Protein AF-A0AAD6A513-F1 (afdb_monomer_lite)

Organism: NCBI:txid1090488

Foldseek 3Di:
DVVVVVVVVVVVVLVPDDDPRNVVVVVVVVVVVLVVVPPPLVSLVVLCVVLVVVLVVQCPDPDPVSNVVSVVVVVSNPPSDNVPPPPPPVVVVVVVVVVVVD

Sequence (102 aa):
MVTAHIAEIYFRAWKKAGGDFLEKMESSCIVSYFHSRKGCEKVDKMLSNLYKPILWKALSAPNFEVRANATLLFTEAFPVLDMENGNKSTDEATQKQLDTVM

pLDDT: mean 77.26, std 12.5, range [48.28, 96.19]

InterPro domains:
  IPR024741 Condensin-2 complex subunit G2 [PF12422] (30-81)

Structure (mmCIF, N/CA/C/O backbone):
data_AF-A0AAD6A513-F1
#
_entry.id   AF-A0AAD6A513-F1
#
loop_
_atom_site.group_PDB
_atom_site.id
_atom_site.type_symbol
_atom_site.label_atom_id
_atom_site.label_alt_id
_atom_site.label_comp_id
_atom_site.label_asym_id
_atom_site.label_entity_id
_atom_site.label_seq_id
_atom_site.pdbx_PDB_ins_code
_atom_site.Cartn_x
_atom_site.Cartn_y
_atom_site.Cartn_z
_atom_site.occupancy
_atom_site.B_iso_or_equiv
_atom_site.auth_seq_id
_atom_site.auth_comp_id
_atom_site.auth_asym_id
_atom_site.auth_atom_id
_atom_site.pdbx_PDB_model_num
ATOM 1 N N . MET A 1 1 ? 8.193 0.655 -29.315 1.00 62.12 1 MET A N 1
ATOM 2 C CA . MET A 1 1 ? 7.237 1.676 -29.810 1.00 62.12 1 MET A CA 1
ATOM 3 C C . MET A 1 1 ? 6.076 1.937 -28.845 1.00 62.12 1 MET A C 1
ATOM 5 O O . MET A 1 1 ? 5.761 3.099 -28.650 1.00 62.12 1 MET A O 1
ATOM 9 N N . VAL A 1 2 ? 5.483 0.934 -28.180 1.00 65.88 2 VAL A N 1
ATOM 10 C CA . VAL A 1 2 ? 4.340 1.146 -27.255 1.00 65.88 2 VAL A CA 1
ATOM 11 C C . VAL A 1 2 ? 4.728 1.841 -25.935 1.00 65.88 2 VAL A C 1
ATOM 13 O O . VAL A 1 2 ? 4.052 2.769 -25.506 1.00 65.88 2 VAL A O 1
ATOM 16 N N . THR A 1 3 ? 5.852 1.467 -25.319 1.00 73.62 3 THR A N 1
ATOM 17 C CA . THR A 1 3 ? 6.319 2.039 -24.039 1.00 73.62 3 THR A CA 1
ATOM 18 C C . THR A 1 3 ? 6.674 3.525 -24.116 1.00 73.62 3 THR A C 1
ATOM 20 O O . THR A 1 3 ? 6.356 4.273 -23.199 1.00 73.62 3 THR A O 1
ATOM 23 N N . ALA A 1 4 ? 7.273 3.976 -25.222 1.00 75.75 4 ALA A N 1
ATOM 24 C CA . ALA A 1 4 ? 7.605 5.388 -25.431 1.00 75.75 4 ALA A CA 1
ATOM 25 C C . ALA A 1 4 ? 6.349 6.266 -25.569 1.00 75.75 4 ALA A C 1
ATOM 27 O O . ALA A 1 4 ? 6.291 7.355 -25.007 1.00 75.75 4 ALA A O 1
ATOM 28 N N . HIS A 1 5 ? 5.317 5.765 -26.256 1.00 79.19 5 HIS A N 1
ATOM 29 C CA . HIS A 1 5 ? 4.057 6.488 -26.430 1.00 79.19 5 HIS A CA 1
ATOM 30 C C . HIS A 1 5 ? 3.289 6.625 -25.107 1.00 79.19 5 HIS A C 1
ATOM 32 O O . HIS A 1 5 ? 2.777 7.696 -24.791 1.00 79.19 5 HIS A O 1
ATOM 38 N N . ILE A 1 6 ? 3.274 5.567 -24.288 1.00 79.56 6 ILE A N 1
ATOM 39 C CA . ILE A 1 6 ? 2.683 5.607 -22.942 1.00 79.56 6 ILE A CA 1
ATOM 40 C C . ILE A 1 6 ? 3.444 6.595 -22.044 1.00 79.56 6 ILE A C 1
ATOM 42 O O . ILE A 1 6 ? 2.814 7.397 -21.354 1.00 79.56 6 ILE A O 1
ATOM 46 N N . ALA A 1 7 ? 4.781 6.587 -22.088 1.00 78.94 7 ALA A N 1
ATOM 47 C CA . ALA A 1 7 ? 5.605 7.519 -21.320 1.00 78.94 7 ALA A CA 1
ATOM 48 C C . ALA A 1 7 ? 5.349 8.983 -21.715 1.00 78.94 7 ALA A C 1
ATOM 50 O O . ALA A 1 7 ? 5.261 9.851 -20.847 1.00 78.94 7 ALA A O 1
ATOM 51 N N . GLU A 1 8 ? 5.169 9.265 -23.007 1.00 88.38 8 GLU A N 1
ATOM 52 C CA . GLU A 1 8 ? 4.870 10.617 -23.476 1.00 88.38 8 GLU A CA 1
ATOM 53 C C . GLU A 1 8 ? 3.469 11.096 -23.063 1.00 88.38 8 GLU A C 1
ATOM 55 O O . GLU A 1 8 ? 3.315 12.239 -22.621 1.00 88.38 8 GLU A O 1
ATOM 60 N N . ILE A 1 9 ? 2.453 10.230 -23.145 1.00 87.94 9 ILE A N 1
ATOM 61 C CA . ILE A 1 9 ? 1.098 10.539 -22.659 1.00 87.94 9 ILE A CA 1
ATOM 62 C C . ILE A 1 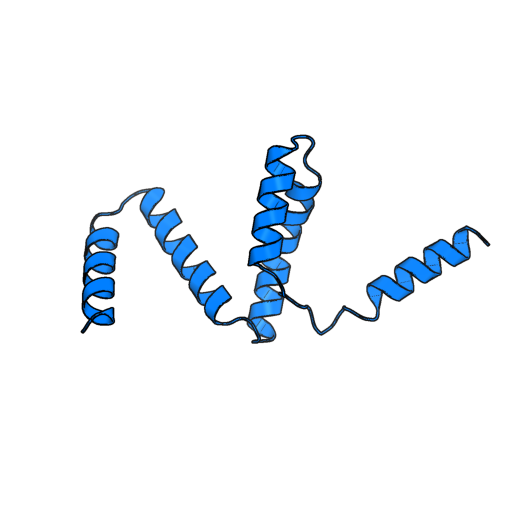9 ? 1.134 10.845 -21.157 1.00 87.94 9 ILE A C 1
ATOM 64 O O . ILE A 1 9 ? 0.584 11.860 -20.723 1.00 87.94 9 ILE A O 1
ATOM 68 N N . TYR A 1 10 ? 1.830 10.011 -20.380 1.00 82.81 10 TYR A N 1
ATOM 69 C CA . TYR A 1 10 ? 2.005 10.219 -18.946 1.00 82.81 10 TYR A CA 1
ATOM 70 C C . TYR A 1 10 ? 2.704 11.552 -18.649 1.00 82.81 10 TYR A C 1
ATOM 72 O O . TYR A 1 10 ? 2.204 12.344 -17.853 1.00 82.81 10 TYR A O 1
ATOM 80 N N . PHE A 1 11 ? 3.812 11.855 -19.333 1.00 86.56 11 PHE A N 1
ATOM 81 C CA . PHE A 1 11 ? 4.564 13.097 -19.137 1.00 86.56 11 PHE A CA 1
ATOM 82 C C . PHE A 1 11 ? 3.720 14.348 -19.424 1.00 86.56 11 PHE A C 1
ATOM 84 O O . PHE A 1 11 ? 3.767 15.328 -18.677 1.00 86.56 11 PHE A O 1
ATOM 91 N N . ARG A 1 12 ? 2.901 14.312 -20.481 1.00 91.12 12 ARG A N 1
ATOM 92 C CA . ARG A 1 12 ? 1.985 15.410 -20.827 1.00 91.12 12 ARG A CA 1
ATOM 93 C C . ARG A 1 12 ? 0.885 15.593 -19.782 1.00 91.12 12 ARG A C 1
ATOM 95 O O . ARG A 1 12 ? 0.562 16.734 -19.454 1.00 91.12 12 ARG A O 1
ATOM 102 N N . ALA A 1 13 ? 0.329 14.499 -19.264 1.00 86.75 13 ALA A N 1
ATOM 103 C CA . ALA A 1 13 ? -0.670 14.537 -18.200 1.00 86.75 13 ALA A CA 1
ATOM 104 C C . ALA A 1 13 ? -0.073 15.065 -16.885 1.00 86.75 13 ALA A C 1
ATOM 106 O O . ALA A 1 13 ? -0.643 15.976 -16.286 1.00 86.75 13 ALA A O 1
ATOM 107 N N . TRP A 1 14 ? 1.111 14.578 -16.499 1.00 89.81 14 TRP A N 1
ATOM 108 C CA . TRP A 1 14 ? 1.843 15.023 -15.310 1.00 89.81 14 TRP A CA 1
ATOM 109 C C . TRP A 1 14 ? 2.137 16.521 -15.342 1.00 89.81 14 TRP A C 1
ATOM 111 O O . TRP A 1 14 ? 1.800 17.231 -14.402 1.00 89.81 14 TRP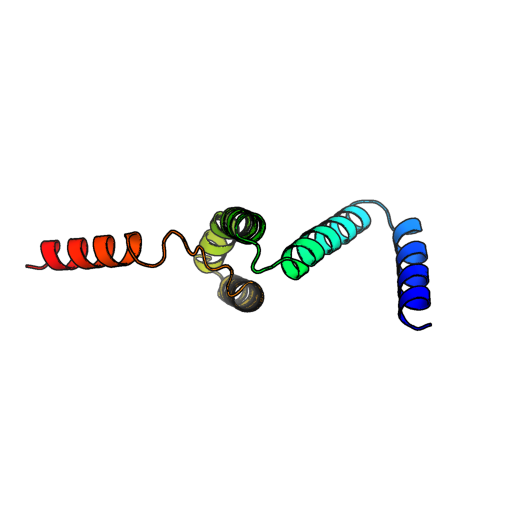 A O 1
ATOM 121 N N . LYS A 1 15 ? 2.639 17.036 -16.469 1.00 90.94 15 LYS A N 1
ATOM 122 C CA . LYS A 1 15 ? 2.948 18.466 -16.625 1.00 90.94 15 LYS A CA 1
ATOM 123 C C . LYS A 1 15 ? 1.722 19.382 -16.483 1.00 90.94 15 LYS A C 1
ATOM 125 O O . LYS A 1 15 ? 1.878 20.569 -16.210 1.00 90.94 15 LYS A O 1
ATOM 130 N N . LYS A 1 16 ? 0.516 18.863 -16.732 1.00 92.69 16 LYS A N 1
ATOM 131 C CA . LYS A 1 16 ? -0.742 19.623 -16.678 1.00 92.69 16 LYS A CA 1
ATOM 132 C C . LYS A 1 16 ? -1.493 19.442 -15.353 1.00 92.69 16 LYS A C 1
ATOM 134 O O . LYS A 1 16 ? -2.400 20.222 -15.068 1.00 92.69 16 LYS A O 1
ATOM 139 N N . ALA A 1 17 ? -1.146 18.425 -14.570 1.00 90.12 17 ALA A N 1
ATOM 140 C CA . ALA A 1 17 ? -1.698 18.216 -13.242 1.00 90.12 17 ALA A CA 1
ATOM 141 C C . ALA A 1 17 ? -1.183 19.289 -12.266 1.00 90.12 17 ALA A C 1
ATOM 143 O O . ALA A 1 17 ? -0.080 19.807 -12.409 1.00 90.12 17 ALA A O 1
ATOM 144 N N . GLY A 1 18 ? -1.994 19.626 -11.265 1.00 91.31 18 GLY A N 1
ATOM 145 C CA . GLY A 1 18 ? -1.632 20.572 -10.212 1.00 91.31 18 GLY A CA 1
ATOM 146 C C . GLY A 1 18 ? -2.446 20.330 -8.943 1.00 91.31 18 GLY A C 1
ATOM 147 O O . GLY A 1 18 ? -3.433 19.590 -8.969 1.00 91.31 18 GLY A O 1
ATOM 148 N N . GLY A 1 19 ? -2.019 20.948 -7.839 1.00 90.56 19 GLY A N 1
ATOM 149 C CA . GLY A 1 19 ? -2.634 20.787 -6.516 1.00 90.56 19 GLY A CA 1
ATOM 150 C C . GLY A 1 19 ? -2.651 19.334 -6.026 1.00 90.56 19 GLY A C 1
ATOM 151 O O . GLY A 1 19 ? -1.853 18.510 -6.476 1.00 90.56 19 GLY A O 1
ATOM 152 N N . ASP A 1 20 ? -3.616 19.002 -5.165 1.00 88.81 20 ASP A N 1
ATOM 153 C CA . ASP A 1 20 ? -3.790 17.679 -4.541 1.00 88.81 20 ASP A CA 1
ATOM 154 C C . ASP A 1 20 ? -3.826 16.509 -5.538 1.00 88.81 20 ASP A C 1
ATOM 156 O O . ASP A 1 20 ? -3.552 15.359 -5.189 1.00 88.81 20 ASP A O 1
ATOM 160 N N . PHE A 1 21 ? -4.221 16.769 -6.787 1.00 85.62 21 PHE A N 1
ATOM 161 C CA . PHE A 1 21 ? -4.269 15.743 -7.822 1.00 85.62 21 PHE A CA 1
ATOM 162 C C . PHE A 1 21 ? -2.867 15.322 -8.279 1.00 85.62 21 PHE A C 1
ATOM 164 O O . PHE A 1 21 ? -2.625 14.128 -8.461 1.00 85.62 21 PHE A O 1
ATOM 171 N N . LEU A 1 22 ? -1.941 16.277 -8.423 1.00 84.50 22 LEU A N 1
ATOM 172 C CA . LEU A 1 22 ? -0.549 15.991 -8.775 1.00 84.50 22 LEU A CA 1
ATOM 173 C C . LEU A 1 22 ? 0.120 15.159 -7.676 1.00 84.50 22 LEU A C 1
ATOM 175 O O . LEU A 1 22 ? 0.692 14.113 -7.971 1.00 84.50 22 LEU A O 1
ATOM 179 N N . GLU A 1 23 ? -0.052 15.559 -6.414 1.00 83.50 23 GLU A N 1
ATOM 180 C CA . GLU A 1 23 ? 0.509 14.844 -5.260 1.00 83.50 23 GLU A CA 1
ATOM 181 C C . GLU A 1 23 ? -0.001 13.399 -5.169 1.00 83.50 23 GLU A C 1
ATOM 183 O O . GLU A 1 23 ? 0.776 12.466 -4.940 1.00 83.50 23 GLU A O 1
ATOM 188 N N . LYS A 1 24 ? -1.305 13.184 -5.397 1.00 84.88 24 LYS A N 1
ATOM 189 C CA . LYS A 1 24 ? -1.899 11.838 -5.441 1.00 84.88 24 LYS A CA 1
ATOM 190 C C . LYS A 1 24 ? -1.320 10.999 -6.571 1.00 84.88 24 LYS A C 1
ATOM 192 O O . LYS A 1 24 ? -1.040 9.817 -6.371 1.00 84.88 24 LYS A O 1
ATOM 197 N N . MET A 1 25 ? -1.149 11.595 -7.746 1.00 82.12 25 MET A N 1
ATOM 198 C CA . MET A 1 25 ? -0.624 10.898 -8.913 1.00 82.12 25 MET A CA 1
ATOM 199 C C . MET A 1 25 ? 0.842 10.489 -8.707 1.00 82.12 25 MET A C 1
ATOM 201 O O . MET A 1 25 ? 1.202 9.343 -8.978 1.00 82.12 25 MET A O 1
ATOM 205 N N . GLU A 1 26 ? 1.669 11.377 -8.153 1.00 84.38 26 GLU A N 1
ATOM 206 C CA . GLU A 1 26 ? 3.066 11.085 -7.812 1.00 84.38 26 GLU A CA 1
ATOM 207 C C . GLU A 1 26 ? 3.174 10.020 -6.718 1.00 84.38 26 GLU A C 1
ATOM 209 O O . GLU A 1 26 ? 3.896 9.033 -6.882 1.00 84.38 26 GLU A O 1
ATOM 214 N N . SER A 1 27 ? 2.389 10.159 -5.648 1.00 83.69 27 SER A N 1
ATOM 215 C CA . SER A 1 27 ? 2.339 9.184 -4.552 1.00 83.69 27 SER A CA 1
ATOM 216 C C . SER A 1 27 ? 1.939 7.795 -5.051 1.00 83.69 27 SER A C 1
ATOM 218 O O . SER A 1 27 ? 2.565 6.796 -4.694 1.00 83.69 27 SER A O 1
ATOM 220 N N . SER A 1 28 ? 0.932 7.723 -5.928 1.00 83.38 28 SER A N 1
ATOM 221 C CA . SER A 1 28 ? 0.484 6.469 -6.537 1.00 83.38 28 SER A CA 1
ATOM 222 C C . SER A 1 28 ? 1.584 5.814 -7.379 1.00 83.38 28 SER A C 1
ATOM 224 O O . SER A 1 28 ? 1.802 4.604 -7.271 1.00 83.38 28 SER A O 1
ATOM 226 N N . CYS A 1 29 ? 2.334 6.595 -8.163 1.00 82.94 29 CYS A N 1
ATOM 227 C CA . CYS A 1 29 ? 3.434 6.071 -8.977 1.00 82.94 29 CYS A CA 1
ATOM 228 C C . CYS A 1 29 ? 4.598 5.552 -8.126 1.00 82.94 29 CYS A C 1
ATOM 230 O O . CYS A 1 29 ? 5.147 4.490 -8.423 1.00 82.94 29 CYS A O 1
ATOM 232 N N . ILE A 1 30 ? 4.945 6.256 -7.047 1.00 84.62 30 ILE A N 1
ATOM 233 C CA . ILE A 1 30 ? 6.000 5.843 -6.111 1.00 84.62 30 ILE A CA 1
ATOM 234 C C . ILE A 1 30 ? 5.637 4.512 -5.440 1.00 84.62 30 ILE A C 1
ATOM 236 O O . ILE A 1 30 ? 6.435 3.573 -5.444 1.00 84.62 30 ILE A O 1
ATOM 240 N N . VAL A 1 31 ? 4.415 4.395 -4.913 1.00 83.19 31 VAL A N 1
ATOM 241 C CA . VAL A 1 31 ? 3.939 3.156 -4.274 1.00 83.19 31 VAL A CA 1
ATOM 242 C C . VAL A 1 31 ? 3.873 2.008 -5.285 1.00 83.19 31 VAL A C 1
ATOM 244 O O . VAL A 1 31 ? 4.317 0.897 -4.990 1.00 83.19 31 VAL A O 1
ATOM 247 N N . SER A 1 32 ? 3.421 2.281 -6.512 1.00 84.38 32 SER A N 1
ATOM 248 C CA . SER A 1 32 ? 3.414 1.297 -7.604 1.00 84.38 32 SER A CA 1
ATOM 249 C C . SER A 1 32 ? 4.822 0.807 -7.945 1.00 84.38 32 SER A C 1
ATOM 251 O O . SER A 1 32 ? 5.032 -0.389 -8.157 1.00 84.38 32 SER A O 1
ATOM 253 N N . TYR A 1 33 ? 5.814 1.702 -7.946 1.00 86.12 33 TYR A N 1
ATOM 254 C CA . TYR A 1 33 ? 7.207 1.320 -8.150 1.00 86.12 33 TYR A CA 1
ATOM 255 C C . TYR A 1 33 ? 7.710 0.396 -7.035 1.00 86.12 33 TYR A C 1
ATOM 257 O O . TYR A 1 33 ? 8.320 -0.632 -7.331 1.00 86.12 33 TYR A O 1
ATOM 265 N N . PHE A 1 34 ? 7.405 0.680 -5.768 1.00 85.44 34 PHE A N 1
ATOM 266 C CA . PHE A 1 34 ? 7.754 -0.232 -4.674 1.00 85.44 34 PHE A CA 1
ATOM 267 C C . PHE A 1 34 ? 7.085 -1.599 -4.820 1.00 85.44 34 PHE A C 1
ATOM 269 O O . PHE A 1 34 ? 7.744 -2.620 -4.634 1.00 85.44 34 PHE A O 1
ATOM 276 N N . HIS A 1 35 ? 5.825 -1.645 -5.250 1.00 83.00 35 HIS A N 1
ATOM 277 C CA . HIS A 1 35 ? 5.164 -2.914 -5.548 1.00 83.00 35 HIS A CA 1
ATOM 278 C C . HIS A 1 35 ? 5.811 -3.680 -6.707 1.00 83.00 35 HIS A C 1
ATOM 280 O O . HIS A 1 35 ? 5.900 -4.904 -6.645 1.00 83.00 35 HIS A O 1
ATOM 286 N N . SER A 1 36 ? 6.340 -2.994 -7.724 1.00 84.44 36 SER A N 1
ATOM 287 C CA . SER A 1 36 ? 7.118 -3.644 -8.794 1.00 84.44 36 SER A CA 1
ATOM 288 C C . SER A 1 36 ? 8.440 -4.260 -8.302 1.00 84.44 36 SER A C 1
ATOM 290 O O . SER A 1 36 ? 9.054 -5.063 -9.002 1.00 84.44 36 SER A O 1
ATOM 292 N N . ARG A 1 37 ? 8.885 -3.886 -7.095 1.00 84.75 37 ARG A N 1
ATOM 293 C CA . ARG A 1 37 ? 10.113 -4.350 -6.438 1.00 84.75 37 ARG A CA 1
ATOM 294 C C . ARG A 1 37 ? 9.843 -5.330 -5.285 1.00 84.75 37 ARG A C 1
ATOM 296 O O . ARG A 1 37 ? 10.769 -5.589 -4.514 1.00 84.75 37 ARG A O 1
ATOM 303 N N . LYS A 1 38 ? 8.616 -5.865 -5.175 1.00 78.38 38 LYS A N 1
ATOM 304 C CA . LYS A 1 38 ? 8.271 -6.953 -4.239 1.00 78.38 38 LYS A CA 1
ATOM 305 C C . LYS A 1 38 ? 9.257 -8.121 -4.374 1.00 78.38 38 LYS A C 1
ATOM 307 O O . LYS A 1 38 ? 9.724 -8.417 -5.476 1.00 78.38 38 LYS A O 1
ATOM 312 N N . GLY A 1 39 ? 9.571 -8.776 -3.261 1.00 74.88 39 GLY A N 1
ATOM 313 C CA . GLY A 1 39 ? 10.578 -9.842 -3.185 1.00 74.88 39 GLY A CA 1
ATOM 314 C C . GLY A 1 39 ? 11.982 -9.339 -2.831 1.00 74.88 39 GLY A C 1
ATOM 315 O O . GLY A 1 39 ? 12.898 -10.137 -2.634 1.00 74.88 39 GLY A O 1
ATOM 316 N N . CYS A 1 40 ? 12.175 -8.020 -2.735 1.00 84.50 40 CYS A N 1
ATOM 317 C CA . CYS A 1 40 ? 13.348 -7.446 -2.092 1.00 84.50 40 CYS A CA 1
ATOM 318 C C . CYS A 1 40 ? 13.047 -7.233 -0.607 1.00 84.50 40 CYS A C 1
ATOM 320 O O . CYS A 1 40 ? 12.234 -6.377 -0.270 1.00 84.50 40 CYS A O 1
ATOM 322 N N . GLU A 1 41 ? 13.773 -7.928 0.271 1.00 81.56 41 GLU A N 1
ATOM 323 C CA . GLU A 1 41 ? 13.565 -7.920 1.730 1.00 81.56 41 GLU A CA 1
ATOM 324 C C . GLU A 1 41 ? 13.374 -6.510 2.320 1.00 81.56 41 GLU A C 1
ATOM 326 O O . GLU A 1 41 ? 12.449 -6.261 3.087 1.00 81.56 41 GLU A O 1
ATOM 331 N N . LYS A 1 42 ? 14.206 -5.543 1.912 1.00 84.44 42 LYS A N 1
ATOM 332 C CA . LYS A 1 42 ? 14.117 -4.155 2.398 1.00 84.44 42 LYS A CA 1
ATOM 333 C C . LYS A 1 42 ? 12.833 -3.453 1.952 1.00 84.44 42 LYS A C 1
ATOM 335 O O . LYS A 1 42 ? 12.269 -2.671 2.715 1.00 84.44 42 LYS A O 1
ATOM 340 N N . VAL A 1 43 ? 12.396 -3.708 0.718 1.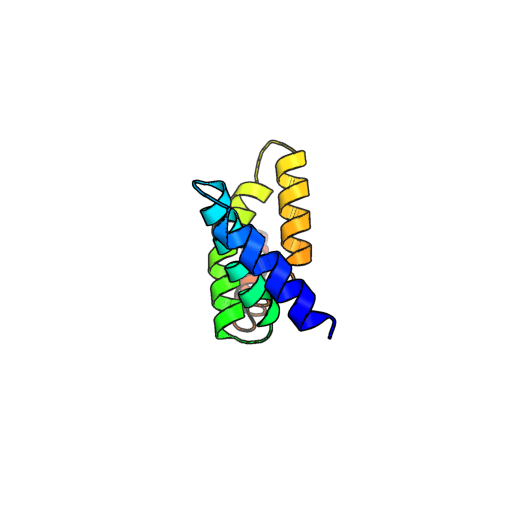00 84.31 43 VAL A N 1
ATOM 341 C CA . VAL A 1 43 ? 11.171 -3.128 0.151 1.00 84.31 43 VAL A CA 1
ATOM 342 C C . VAL A 1 43 ? 9.953 -3.775 0.795 1.00 84.31 43 VAL A C 1
ATOM 344 O O . VAL A 1 43 ? 9.047 -3.059 1.209 1.00 84.31 43 VAL A O 1
ATOM 347 N N . ASP A 1 44 ? 9.965 -5.095 0.964 1.00 81.62 44 ASP A N 1
ATOM 348 C CA . ASP A 1 44 ? 8.874 -5.827 1.603 1.00 81.62 44 ASP A CA 1
ATOM 349 C C . ASP A 1 44 ? 8.715 -5.396 3.070 1.00 81.62 44 ASP A C 1
ATOM 351 O O . ASP A 1 44 ? 7.617 -5.037 3.496 1.00 81.62 44 ASP A O 1
ATOM 355 N N . LYS A 1 45 ? 9.815 -5.282 3.825 1.00 81.75 45 LYS A N 1
ATOM 356 C CA . LYS A 1 45 ? 9.797 -4.780 5.211 1.00 81.75 45 LYS A CA 1
ATOM 357 C C . LYS A 1 45 ? 9.269 -3.346 5.308 1.00 81.75 45 LYS A C 1
ATOM 359 O O . LYS A 1 45 ? 8.458 -3.036 6.181 1.00 81.75 45 LYS A O 1
ATOM 364 N N . MET A 1 46 ? 9.686 -2.465 4.398 1.00 86.44 46 MET A N 1
ATOM 365 C CA . MET A 1 46 ? 9.174 -1.093 4.323 1.00 86.44 46 MET A CA 1
ATOM 366 C C . MET A 1 46 ? 7.670 -1.062 4.005 1.00 86.44 46 MET A C 1
ATOM 368 O O . MET A 1 46 ? 6.927 -0.369 4.701 1.00 86.44 46 MET A O 1
ATOM 372 N N . LEU A 1 47 ? 7.211 -1.811 2.994 1.00 83.50 47 LEU A N 1
ATOM 373 C CA . LEU A 1 47 ? 5.793 -1.892 2.622 1.00 83.50 47 LEU A CA 1
ATOM 374 C C . LEU A 1 47 ? 4.951 -2.450 3.777 1.00 83.50 47 LEU A C 1
ATOM 376 O O . LEU A 1 47 ? 3.896 -1.898 4.084 1.00 83.50 47 LEU A O 1
ATOM 380 N N . SER A 1 48 ? 5.439 -3.487 4.462 1.00 79.38 48 SER A N 1
ATOM 381 C CA . SER A 1 48 ? 4.789 -4.070 5.641 1.00 79.38 48 SER A CA 1
ATOM 382 C C . SER A 1 48 ? 4.602 -3.022 6.739 1.00 79.38 48 SER A C 1
ATOM 384 O O . SER A 1 48 ? 3.484 -2.797 7.203 1.00 79.38 48 SER A O 1
ATOM 386 N N . ASN A 1 49 ? 5.669 -2.299 7.089 1.00 83.06 49 ASN A N 1
ATOM 387 C CA . ASN A 1 49 ? 5.624 -1.253 8.111 1.00 83.06 49 ASN A CA 1
ATOM 388 C C . ASN A 1 49 ? 4.689 -0.094 7.741 1.00 83.06 49 ASN A C 1
ATOM 390 O O . ASN A 1 49 ? 4.008 0.436 8.619 1.00 83.06 49 ASN A O 1
ATOM 394 N N . LEU A 1 50 ? 4.638 0.288 6.461 1.00 83.00 50 LEU A N 1
ATOM 395 C CA . LEU A 1 50 ? 3.760 1.348 5.968 1.00 83.00 50 LEU A CA 1
ATOM 396 C C . LEU A 1 50 ? 2.282 0.947 6.058 1.00 83.00 50 LEU A C 1
ATOM 398 O O . LEU A 1 50 ? 1.453 1.717 6.545 1.00 83.00 50 LEU A O 1
ATOM 402 N N . TYR A 1 51 ? 1.945 -0.261 5.604 1.00 79.81 51 TYR A N 1
ATOM 403 C CA . TYR A 1 51 ? 0.557 -0.711 5.545 1.00 79.81 51 TYR A CA 1
ATOM 404 C C . TYR A 1 51 ? -0.007 -1.129 6.896 1.00 79.81 51 TYR A C 1
ATOM 406 O O . TYR A 1 51 ? -1.191 -0.900 7.151 1.00 79.81 51 TYR A O 1
ATOM 414 N N . LYS A 1 52 ? 0.814 -1.714 7.773 1.00 77.56 52 LYS A N 1
ATOM 415 C CA . LYS A 1 52 ? 0.376 -2.287 9.051 1.00 77.56 52 LYS A CA 1
ATOM 416 C C . LYS A 1 52 ? -0.510 -1.345 9.887 1.00 77.56 52 LYS A C 1
ATOM 418 O O . LYS A 1 52 ? -1.631 -1.741 10.197 1.00 77.56 52 LYS A O 1
ATOM 423 N N . PRO A 1 53 ? -0.122 -0.099 10.214 1.00 79.44 53 PRO A N 1
ATOM 424 C CA . PRO A 1 53 ? -0.967 0.772 11.037 1.00 79.44 53 PRO A CA 1
ATOM 425 C C . PRO A 1 53 ? -2.248 1.242 10.327 1.00 79.44 53 PRO A C 1
ATOM 427 O O . PRO A 1 53 ? -3.262 1.482 10.983 1.00 79.44 53 PRO A O 1
ATOM 430 N N . ILE A 1 54 ? -2.225 1.368 8.997 1.00 78.81 54 ILE A N 1
ATOM 431 C CA . ILE A 1 54 ? -3.353 1.880 8.206 1.00 78.81 54 ILE A CA 1
ATOM 432 C C . ILE A 1 54 ? -4.400 0.781 8.016 1.00 78.81 54 ILE A C 1
ATOM 434 O O . ILE A 1 54 ? -5.584 0.982 8.298 1.00 78.81 54 ILE A O 1
ATOM 438 N N . LEU A 1 55 ? -3.958 -0.400 7.586 1.00 73.12 55 LEU A N 1
ATOM 439 C CA . LEU A 1 55 ? -4.839 -1.518 7.277 1.00 73.12 55 LEU A CA 1
ATOM 440 C C . LEU A 1 55 ? -5.417 -2.155 8.539 1.00 73.12 55 LEU A C 1
ATOM 442 O O . LEU A 1 55 ? -6.611 -2.426 8.552 1.00 73.12 55 LEU A O 1
ATOM 446 N N . TRP A 1 56 ? -4.654 -2.317 9.630 1.00 77.94 56 TRP A N 1
ATOM 447 C CA . TRP A 1 56 ? -5.218 -2.871 10.876 1.00 77.94 56 TRP A CA 1
ATOM 448 C C . TRP A 1 56 ? -6.332 -1.990 11.446 1.00 77.94 56 TRP A C 1
ATOM 450 O O . TRP A 1 56 ? -7.356 -2.497 11.915 1.00 77.94 56 TRP A O 1
ATOM 460 N N . LYS A 1 57 ? -6.168 -0.665 11.359 1.00 83.12 57 LYS A N 1
ATOM 461 C CA . LYS A 1 57 ? -7.206 0.286 11.762 1.00 83.12 57 LYS A CA 1
ATOM 462 C C . LYS A 1 57 ? -8.431 0.200 10.848 1.00 83.12 57 LYS A C 1
ATOM 464 O O . LYS A 1 57 ? -9.552 0.192 11.348 1.00 83.12 57 LYS A O 1
ATOM 469 N N . ALA A 1 58 ? -8.231 0.115 9.532 1.00 85.94 58 ALA A N 1
ATOM 470 C CA . ALA A 1 58 ? -9.322 0.052 8.558 1.00 85.94 58 ALA A CA 1
ATOM 471 C C . ALA A 1 58 ? -10.087 -1.286 8.590 1.00 85.94 58 ALA A C 1
ATOM 473 O O . ALA A 1 58 ? -11.312 -1.295 8.499 1.00 85.94 58 ALA A O 1
ATOM 474 N N . LEU A 1 59 ? -9.393 -2.405 8.807 1.00 84.38 59 LEU A N 1
ATOM 475 C CA . LEU A 1 59 ? -9.998 -3.729 8.997 1.00 84.38 59 LEU A CA 1
ATOM 476 C C . LEU A 1 59 ? -10.841 -3.807 10.276 1.00 84.38 59 LEU A C 1
ATOM 478 O O . LEU A 1 59 ? -11.808 -4.560 10.329 1.00 84.38 59 LEU A O 1
ATOM 482 N N . SER A 1 60 ? -10.514 -2.995 11.280 1.00 87.06 60 SER A N 1
ATOM 483 C CA . SER A 1 60 ? -11.261 -2.905 12.541 1.00 87.06 60 SER A CA 1
ATOM 484 C C . SER A 1 60 ? -12.364 -1.836 12.510 1.00 87.06 60 SER A C 1
ATOM 486 O O . SER A 1 60 ? -12.978 -1.549 13.538 1.00 87.06 60 SER A O 1
ATOM 488 N N . ALA A 1 61 ? -12.620 -1.207 11.357 1.00 92.44 61 ALA A N 1
ATOM 489 C CA . ALA A 1 61 ? -13.613 -0.146 11.250 1.00 92.44 61 ALA A CA 1
ATOM 490 C C . ALA A 1 61 ? -15.046 -0.685 11.459 1.00 92.44 61 ALA A C 1
ATOM 492 O O . ALA A 1 61 ? -15.372 -1.767 10.962 1.00 92.44 61 ALA A O 1
ATOM 493 N N . PRO A 1 62 ? -15.952 0.074 12.110 1.00 92.00 62 PRO A N 1
ATOM 494 C CA . PRO A 1 62 ? -17.355 -0.327 12.266 1.00 92.00 62 PRO A CA 1
ATOM 495 C C . PRO A 1 62 ? -18.103 -0.477 10.931 1.00 92.00 62 PRO A C 1
ATOM 497 O O . PRO A 1 62 ? -18.960 -1.349 10.785 1.00 92.00 62 PRO A O 1
ATOM 500 N N . ASN A 1 63 ? -17.753 0.343 9.936 1.00 96.19 63 ASN A N 1
ATOM 501 C CA . ASN A 1 63 ? -18.364 0.331 8.609 1.00 96.19 63 ASN A CA 1
ATOM 502 C C . ASN A 1 63 ? -17.868 -0.871 7.779 1.00 96.19 63 ASN A C 1
ATOM 504 O O . ASN A 1 63 ? -16.664 -1.080 7.634 1.00 96.19 63 ASN A O 1
ATOM 508 N N . PHE A 1 64 ? -18.802 -1.649 7.221 1.00 94.06 64 PHE A N 1
ATOM 509 C CA . PHE A 1 64 ? -18.479 -2.877 6.492 1.00 94.06 64 PHE A CA 1
ATOM 510 C C . PHE A 1 64 ? -17.782 -2.631 5.144 1.00 94.06 64 PHE A C 1
ATOM 512 O O . PHE A 1 64 ? -16.898 -3.405 4.785 1.00 94.06 64 PHE A O 1
ATOM 519 N N . GLU A 1 65 ? -18.116 -1.556 4.428 1.00 93.19 65 GLU A N 1
ATOM 520 C CA . GLU A 1 65 ? -17.475 -1.197 3.157 1.00 93.19 65 GLU A CA 1
ATOM 521 C C . GLU A 1 65 ? -16.015 -0.811 3.380 1.00 93.19 65 GLU A C 1
ATOM 523 O O . GLU A 1 65 ? -15.137 -1.228 2.629 1.00 93.19 65 GLU A O 1
ATOM 528 N N . VAL A 1 66 ? -15.727 -0.086 4.468 1.00 91.56 66 VAL A N 1
ATOM 529 C CA . VAL A 1 66 ? -14.349 0.259 4.851 1.00 91.56 66 VAL A CA 1
ATOM 530 C C . VAL A 1 66 ? -13.526 -1.008 5.102 1.00 91.56 66 VAL A C 1
ATOM 532 O O . VAL A 1 66 ? -12.394 -1.102 4.625 1.00 91.56 66 VAL A O 1
ATOM 535 N N . ARG A 1 67 ? -14.104 -2.015 5.772 1.00 91.56 67 ARG A N 1
ATOM 536 C CA . ARG A 1 67 ? -13.439 -3.312 5.976 1.00 91.56 67 ARG A CA 1
ATOM 537 C C . ARG A 1 67 ? -13.238 -4.080 4.667 1.00 91.56 67 ARG A C 1
ATOM 539 O O . ARG A 1 67 ? -12.163 -4.640 4.458 1.00 91.56 67 ARG A O 1
ATOM 546 N N . ALA A 1 68 ? -14.241 -4.103 3.788 1.00 85.62 68 ALA A N 1
ATOM 547 C CA . ALA A 1 68 ? -14.161 -4.787 2.496 1.00 85.62 68 ALA A CA 1
ATOM 548 C C . ALA A 1 68 ? -13.080 -4.168 1.595 1.00 85.62 68 ALA A C 1
ATOM 550 O O . ALA A 1 68 ? -12.223 -4.883 1.077 1.00 85.62 68 ALA A O 1
ATOM 551 N N . ASN A 1 69 ? -13.047 -2.837 1.499 1.00 84.50 69 ASN A N 1
ATOM 552 C CA . ASN A 1 69 ? -12.034 -2.105 0.738 1.00 84.50 69 ASN A CA 1
ATOM 553 C C . ASN A 1 69 ? -10.623 -2.327 1.307 1.00 84.50 69 ASN A C 1
ATOM 555 O O . ASN A 1 69 ? -9.680 -2.555 0.552 1.00 84.50 69 ASN A O 1
ATOM 559 N N . ALA A 1 70 ? -10.472 -2.330 2.637 1.00 84.88 70 ALA A N 1
ATOM 560 C CA . ALA A 1 70 ? -9.198 -2.645 3.285 1.00 84.88 70 ALA A CA 1
ATOM 561 C C . ALA A 1 70 ? -8.739 -4.090 3.013 1.00 84.88 70 ALA A C 1
ATOM 563 O O . ALA A 1 70 ? -7.549 -4.332 2.824 1.00 84.88 70 ALA A O 1
ATOM 564 N N . THR A 1 71 ? -9.679 -5.038 2.953 1.00 81.12 71 THR A N 1
ATOM 565 C CA . THR A 1 71 ? -9.401 -6.448 2.636 1.00 81.12 71 THR A CA 1
ATOM 566 C C . THR A 1 71 ? -8.931 -6.614 1.190 1.00 81.12 71 THR A C 1
ATOM 568 O O . THR A 1 71 ? -7.960 -7.325 0.946 1.00 81.12 71 THR A O 1
ATOM 571 N N . LEU A 1 72 ? -9.557 -5.921 0.234 1.00 81.56 72 LEU A N 1
ATOM 572 C CA . LEU A 1 72 ? -9.134 -5.952 -1.169 1.00 81.56 72 LEU A CA 1
ATOM 573 C C . LEU A 1 72 ? -7.701 -5.417 -1.333 1.00 81.56 72 LEU A C 1
ATOM 575 O O . LEU A 1 72 ? -6.849 -6.100 -1.902 1.00 81.56 72 LEU A O 1
ATOM 579 N N . LEU A 1 73 ? -7.400 -4.261 -0.730 1.00 75.06 73 LEU A N 1
ATOM 580 C CA . LEU A 1 73 ? -6.043 -3.698 -0.717 1.00 75.06 73 LEU A CA 1
ATOM 581 C C . LEU A 1 73 ? -5.022 -4.660 -0.089 1.00 75.06 73 LEU A C 1
ATOM 583 O O . LEU A 1 73 ? -3.888 -4.748 -0.554 1.00 75.06 73 LEU A O 1
ATOM 587 N N . PHE A 1 74 ? -5.419 -5.416 0.940 1.00 71.06 74 PHE A N 1
ATOM 588 C CA . PHE A 1 74 ? -4.571 -6.438 1.552 1.00 71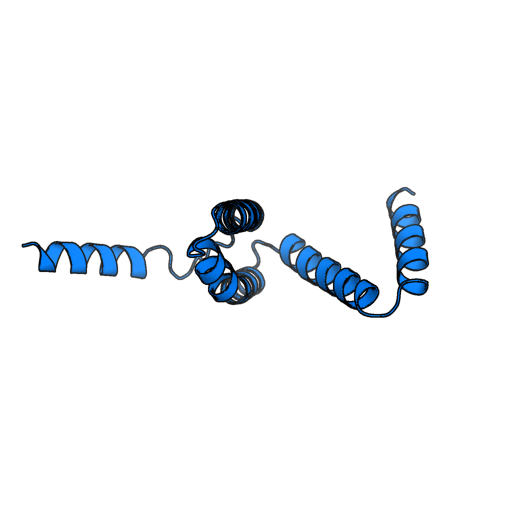.06 74 PHE A CA 1
ATOM 589 C C . PHE A 1 74 ? -4.261 -7.589 0.586 1.00 71.06 74 PHE A C 1
ATOM 591 O O . PHE A 1 74 ? -3.110 -8.019 0.497 1.00 71.06 74 PHE A O 1
ATOM 598 N N . THR A 1 75 ? -5.252 -8.060 -0.176 1.00 69.31 75 THR A N 1
ATOM 599 C CA . THR A 1 75 ? -5.038 -9.124 -1.171 1.00 69.31 75 THR A CA 1
ATOM 600 C C . THR A 1 75 ? -4.131 -8.686 -2.321 1.00 69.31 75 THR A C 1
ATOM 602 O O . THR A 1 75 ? -3.290 -9.467 -2.755 1.00 69.31 75 THR A O 1
ATOM 605 N N . GLU A 1 76 ? -4.221 -7.429 -2.759 1.00 66.75 76 GLU A N 1
ATOM 606 C CA . GLU A 1 76 ? -3.331 -6.867 -3.786 1.00 66.75 76 GLU A CA 1
ATOM 607 C C . GLU A 1 76 ? -1.914 -6.598 -3.247 1.00 66.75 76 GLU A C 1
ATOM 609 O O . GLU A 1 76 ? -0.909 -6.717 -3.961 1.00 66.75 76 GLU A O 1
ATOM 614 N N . ALA A 1 77 ? -1.802 -6.270 -1.957 1.00 64.62 77 ALA A N 1
ATOM 615 C CA . ALA A 1 77 ? -0.523 -6.128 -1.275 1.00 64.62 77 ALA A CA 1
ATOM 616 C C . ALA A 1 77 ? 0.155 -7.490 -1.025 1.00 64.62 77 ALA A C 1
ATOM 618 O O . ALA A 1 77 ? 1.384 -7.550 -1.030 1.00 64.62 77 ALA A O 1
ATOM 619 N N . PHE A 1 78 ? -0.590 -8.591 -0.911 1.00 58.50 78 PHE A N 1
ATOM 620 C CA . PHE A 1 78 ? -0.045 -9.933 -0.685 1.00 58.50 78 PHE A CA 1
ATOM 621 C C . PHE A 1 78 ? 0.929 -10.386 -1.807 1.00 58.50 78 PHE A C 1
ATOM 623 O O . PHE A 1 78 ? 0.769 -9.983 -2.963 1.00 58.50 78 PHE A O 1
ATOM 630 N N . PRO A 1 79 ? 1.963 -11.198 -1.513 1.00 59.72 79 PRO A N 1
ATOM 631 C CA . PRO A 1 79 ? 2.527 -11.493 -0.204 1.00 59.72 79 PRO A CA 1
ATOM 632 C C . PRO A 1 79 ? 3.591 -10.435 0.124 1.00 59.72 79 PRO A C 1
ATOM 634 O O . PRO A 1 79 ? 4.727 -10.543 -0.330 1.00 59.72 79 PRO A O 1
ATOM 637 N N . VAL A 1 80 ? 3.268 -9.427 0.941 1.00 59.03 80 VAL A N 1
ATOM 638 C CA . VAL A 1 80 ? 4.325 -8.755 1.714 1.00 59.03 80 VAL A CA 1
ATOM 639 C C . VAL A 1 80 ? 4.632 -9.676 2.893 1.00 59.03 80 VAL A C 1
ATOM 641 O O . VAL A 1 80 ? 4.114 -9.503 3.995 1.00 59.03 80 VAL A O 1
ATOM 644 N N . LEU A 1 81 ? 5.370 -10.750 2.616 1.00 55.12 81 LEU A N 1
ATOM 645 C CA . LEU A 1 81 ? 5.815 -11.691 3.633 1.00 55.12 81 LEU A CA 1
ATOM 646 C C . LEU A 1 81 ? 6.993 -11.064 4.360 1.00 55.12 81 LEU A C 1
ATOM 648 O O . LEU A 1 81 ? 8.073 -10.893 3.800 1.00 55.12 81 LEU A O 1
ATOM 652 N N . ASP A 1 82 ? 6.783 -10.752 5.630 1.00 54.34 82 ASP A N 1
ATOM 653 C CA . ASP A 1 82 ? 7.885 -10.540 6.551 1.00 54.34 82 ASP A CA 1
ATOM 654 C C . ASP A 1 82 ? 8.508 -11.923 6.811 1.00 54.34 82 ASP A C 1
ATOM 656 O O . ASP A 1 82 ? 8.091 -12.658 7.710 1.00 54.34 82 ASP A O 1
ATOM 660 N N . MET A 1 83 ? 9.461 -12.319 5.957 1.00 51.59 83 MET A N 1
ATOM 661 C CA . MET A 1 83 ? 10.189 -13.602 6.021 1.00 51.59 83 MET A CA 1
ATOM 662 C C . MET A 1 83 ? 10.931 -13.796 7.361 1.00 51.59 83 MET A C 1
ATOM 664 O O . MET A 1 83 ? 11.435 -14.879 7.638 1.00 51.59 83 MET A O 1
ATOM 668 N N . GLU A 1 84 ? 10.984 -12.758 8.200 1.00 53.44 84 GLU A N 1
ATOM 669 C CA . GLU A 1 84 ? 11.622 -12.746 9.516 1.00 53.44 84 GLU A CA 1
ATOM 670 C C . GLU A 1 84 ? 10.687 -13.222 10.655 1.00 53.44 84 GLU A C 1
ATOM 672 O O .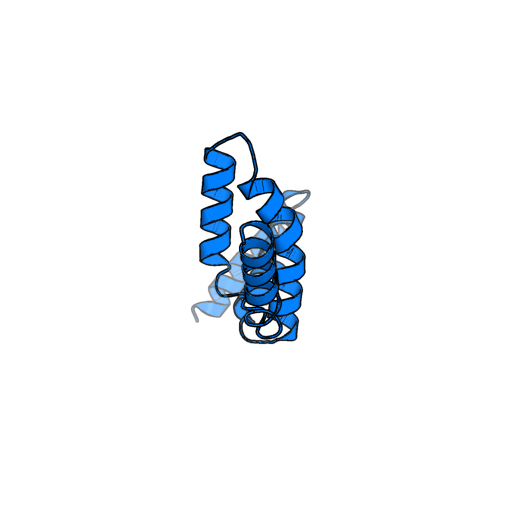 GLU A 1 84 ? 11.171 -13.720 11.668 1.00 53.44 84 GLU A O 1
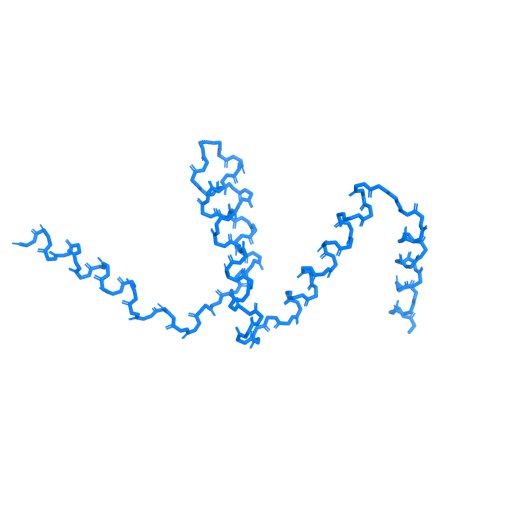ATOM 677 N N . ASN A 1 85 ? 9.354 -13.112 10.506 1.00 50.72 85 ASN A N 1
ATOM 678 C CA . ASN A 1 85 ? 8.412 -13.179 11.642 1.00 50.72 85 ASN A CA 1
ATOM 679 C C . ASN A 1 85 ? 7.322 -14.265 11.564 1.00 50.72 85 ASN A C 1
ATOM 681 O O . ASN A 1 85 ? 6.568 -14.437 12.528 1.00 50.72 85 ASN A O 1
ATOM 685 N N . GLY A 1 86 ? 7.224 -15.002 10.453 1.00 48.28 86 GLY A N 1
ATOM 686 C CA . GLY A 1 86 ? 6.144 -15.970 10.206 1.00 48.28 86 GLY A CA 1
ATOM 687 C C . GLY A 1 86 ? 6.133 -17.222 11.096 1.00 48.28 86 GLY A C 1
ATOM 688 O O . GLY A 1 86 ? 5.176 -17.979 11.033 1.00 48.28 86 GLY A O 1
ATOM 689 N N . ASN A 1 87 ? 7.168 -17.456 11.907 1.00 50.69 87 ASN A N 1
ATOM 690 C CA . ASN A 1 87 ? 7.333 -18.693 12.684 1.00 50.69 87 ASN A CA 1
ATOM 691 C C . ASN A 1 87 ? 7.577 -18.493 14.189 1.00 50.69 87 ASN A C 1
ATOM 693 O O . ASN A 1 87 ? 7.630 -19.475 14.915 1.00 50.69 87 ASN A O 1
ATOM 697 N N . LYS A 1 88 ? 7.745 -17.259 14.681 1.00 50.66 88 LYS A N 1
ATOM 698 C CA . LYS A 1 88 ? 7.986 -17.017 16.119 1.00 50.66 88 LYS A CA 1
ATOM 699 C C . LYS A 1 88 ? 6.802 -16.392 16.838 1.00 50.66 88 LYS A C 1
ATOM 701 O O . LYS A 1 88 ? 6.392 -16.883 17.880 1.00 50.66 88 LYS A O 1
ATOM 706 N N . SER A 1 89 ? 6.217 -15.326 16.291 1.00 50.09 89 SER A N 1
ATOM 707 C CA . SER A 1 89 ? 5.225 -14.554 17.057 1.00 50.09 89 SER A CA 1
ATOM 708 C C . SER A 1 89 ? 3.834 -15.194 17.107 1.00 50.09 89 SER A C 1
ATOM 710 O O . SER A 1 89 ? 3.126 -15.024 18.098 1.00 50.09 89 SER A O 1
ATOM 712 N N . THR A 1 90 ? 3.440 -15.946 16.075 1.00 53.22 90 THR A N 1
ATOM 713 C CA . THR A 1 90 ? 2.158 -16.666 16.041 1.00 53.22 90 THR A CA 1
ATOM 714 C C . THR A 1 90 ? 2.177 -17.876 16.962 1.00 53.22 90 THR A C 1
ATOM 716 O O . THR A 1 90 ? 1.249 -18.040 17.745 1.00 53.22 90 THR A O 1
ATOM 719 N N . ASP A 1 91 ? 3.260 -18.651 16.951 1.00 56.22 91 ASP A N 1
ATOM 720 C CA . ASP A 1 91 ? 3.385 -19.857 17.773 1.00 56.22 91 ASP A CA 1
ATOM 721 C C . ASP A 1 91 ? 3.479 -19.501 19.261 1.00 56.22 91 ASP A C 1
ATOM 723 O O . ASP A 1 91 ? 2.799 -20.106 20.087 1.00 56.22 91 ASP A O 1
ATOM 727 N N . GLU A 1 92 ? 4.227 -18.449 19.611 1.00 62.94 92 GLU A N 1
ATOM 728 C CA . GLU A 1 92 ? 4.308 -17.954 20.991 1.00 62.94 92 GLU A CA 1
ATOM 729 C C . GLU A 1 92 ? 2.967 -17.396 21.501 1.00 62.94 92 GLU A C 1
ATOM 731 O O . GLU A 1 92 ? 2.617 -17.583 22.669 1.00 62.94 92 GLU A O 1
ATOM 736 N N . ALA A 1 93 ? 2.198 -16.714 20.644 1.00 62.31 93 ALA A N 1
ATOM 737 C CA . ALA A 1 93 ? 0.881 -16.191 21.007 1.00 62.31 93 ALA A CA 1
ATOM 738 C C . ALA A 1 93 ? -0.167 -17.308 21.148 1.00 62.31 93 ALA A C 1
ATOM 740 O O . ALA A 1 93 ? -0.971 -17.272 22.082 1.00 62.31 93 ALA A O 1
ATOM 741 N N . THR A 1 94 ? -0.135 -18.314 20.268 1.00 59.66 94 THR A N 1
ATOM 742 C CA . THR A 1 94 ? -0.995 -19.502 20.350 1.00 59.66 94 THR A CA 1
ATOM 743 C C . THR A 1 94 ? -0.654 -20.356 21.573 1.00 59.66 94 THR A C 1
ATOM 745 O O . THR A 1 94 ? -1.566 -20.777 22.284 1.00 59.66 94 THR A O 1
ATOM 748 N N . GLN A 1 95 ? 0.633 -20.541 21.888 1.00 69.12 95 GLN A N 1
ATOM 749 C CA . GLN A 1 95 ? 1.069 -21.279 23.077 1.00 69.12 95 GLN A CA 1
ATOM 750 C C . GLN A 1 95 ? 0.619 -20.587 24.371 1.00 69.12 95 GLN A C 1
ATOM 752 O O . GLN A 1 95 ? 0.025 -21.227 25.231 1.00 69.12 95 GLN A O 1
ATOM 757 N N . LYS A 1 96 ? 0.783 -19.260 24.482 1.00 73.19 96 LYS A N 1
ATOM 758 C CA . LYS A 1 96 ? 0.315 -18.506 25.662 1.00 73.19 96 LYS A CA 1
ATOM 759 C C . LYS A 1 96 ? -1.195 -18.597 25.889 1.00 73.19 96 LYS A C 1
ATOM 761 O O . LYS A 1 96 ? -1.640 -18.594 27.035 1.00 73.19 96 LYS A O 1
ATOM 766 N N . GLN A 1 97 ? -1.990 -18.645 24.820 1.00 62.09 97 GLN A N 1
ATOM 767 C CA . GLN A 1 97 ? -3.440 -18.814 24.936 1.00 62.09 97 GLN A CA 1
ATOM 768 C C . GLN A 1 97 ? -3.816 -20.220 25.414 1.00 62.09 97 GLN A C 1
ATOM 770 O O . GLN A 1 97 ? -4.724 -20.349 26.231 1.00 62.09 97 GLN A O 1
ATOM 775 N N . LEU A 1 98 ? -3.100 -21.251 24.959 1.00 69.44 98 LEU A N 1
ATOM 776 C CA . LEU A 1 98 ? -3.272 -22.625 25.435 1.00 69.44 98 LEU A CA 1
ATOM 777 C C . LEU A 1 98 ? -2.895 -22.763 26.915 1.00 69.44 98 LEU A C 1
ATOM 779 O O . LEU A 1 98 ? -3.662 -23.339 27.682 1.00 69.44 98 LEU A O 1
ATOM 783 N N . ASP A 1 99 ? -1.785 -22.152 27.329 1.00 76.31 99 ASP A N 1
ATOM 784 C CA . ASP A 1 99 ? -1.297 -22.178 28.715 1.00 76.31 99 ASP A CA 1
ATOM 785 C C . ASP A 1 99 ? -2.192 -21.395 29.696 1.00 76.31 99 ASP A C 1
ATOM 787 O O . ASP A 1 99 ? -2.036 -21.518 30.904 1.00 76.31 99 ASP A O 1
ATOM 791 N N . THR A 1 100 ? -3.110 -20.557 29.199 1.00 77.69 100 THR A N 1
ATOM 792 C CA . THR A 1 100 ? -4.074 -19.816 30.038 1.00 77.69 100 THR A CA 1
ATOM 793 C C . THR A 1 100 ? -5.383 -20.593 30.242 1.00 77.69 100 THR A C 1
ATOM 795 O O . THR A 1 100 ? -6.144 -20.294 31.161 1.00 77.69 100 THR A O 1
ATOM 798 N N . VAL A 1 101 ? -5.681 -21.550 29.356 1.00 71.81 101 VAL A N 1
ATOM 799 C CA . VAL A 1 101 ? -6.920 -22.350 29.375 1.00 71.81 101 VAL A CA 1
ATOM 800 C C . VAL A 1 101 ? -6.698 -23.732 30.012 1.00 71.81 101 VAL A C 1
ATOM 802 O O . VAL A 1 101 ? -7.671 -24.378 30.404 1.00 71.81 101 VAL A O 1
ATOM 805 N N . MET A 1 102 ? -5.440 -24.168 30.135 1.00 50.88 102 MET A N 1
ATOM 806 C CA . MET A 1 102 ? -5.008 -25.326 30.933 1.00 50.88 102 MET A CA 1
ATOM 807 C C . MET A 1 102 ? -4.621 -24.910 32.352 1.00 50.88 102 MET A C 1
ATOM 809 O O . MET A 1 102 ? -4.898 -25.710 33.273 1.00 50.88 102 MET A O 1
#

Secondary structure (DSSP, 8-state):
-HHHHHHHHHHHHHHH--THHHHHHHHHHHHHHHHHTTT-HHHHHHHHHHHHHHHHHHHT-SSHHHHHHHHHHHHHH-----TTTTTTHHHHHHHHHHHHH-

Radius of gyration: 19.33 Å; chains: 1; bounding box: 33×46×61 Å